Protein AF-A0A4R4WWN6-F1 (afdb_monomer_lite)

Sequence (31 aa):
MSAPPGWYPDPELMGRERYWDGQTWTDQSRR

pLDDT: mean 90.73, std 6.88, range [63.16, 96.44]

Foldseek 3Di:
DFDDWDWDQDPVDGPKTFTDHRPDTDPDIDD

Secondary structure (DSSP, 8-state):
-PPPSEEEE-SSSTT-EEEE-SSSEEEEEE-

Radius of gyration: 8.82 Å; chains: 1; bounding box: 24×18×18 Å

Structure (mmCIF, N/CA/C/O backbone):
data_AF-A0A4R4WWN6-F1
#
_entry.id   AF-A0A4R4WWN6-F1
#
loop_
_atom_site.group_PDB
_atom_site.id
_atom_site.type_symbol
_atom_site.label_atom_id
_atom_site.label_alt_id
_atom_site.label_comp_id
_atom_site.label_asym_id
_atom_site.label_entity_id
_atom_site.label_seq_id
_atom_site.pdbx_PDB_ins_code
_atom_site.Cartn_x
_atom_site.Cartn_y
_atom_site.Cartn_z
_atom_site.occupancy
_atom_site.B_iso_or_equiv
_atom_site.auth_seq_id
_atom_site.auth_comp_id
_atom_site.auth_asym_id
_atom_site.auth_atom_id
_atom_site.pdbx_PDB_model_num
ATOM 1 N N . MET A 1 1 ? -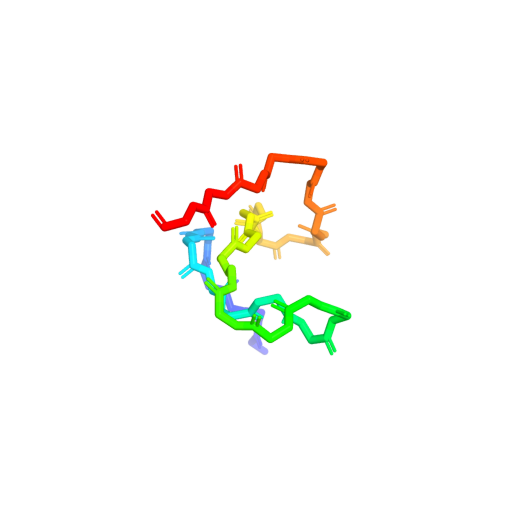15.183 -11.532 -0.906 1.00 63.16 1 MET A N 1
ATOM 2 C CA . MET A 1 1 ? -13.865 -11.772 -0.284 1.00 63.16 1 MET A CA 1
ATOM 3 C C . MET A 1 1 ? -12.958 -10.628 -0.689 1.00 63.16 1 MET A C 1
ATOM 5 O O . MET A 1 1 ? -12.694 -10.495 -1.875 1.00 63.16 1 MET A O 1
ATOM 9 N N . SER A 1 2 ? -12.576 -9.763 0.249 1.00 75.81 2 SER A N 1
ATOM 10 C CA . SER A 1 2 ? -11.524 -8.767 0.021 1.00 75.81 2 SER A CA 1
ATOM 11 C C . SER A 1 2 ? -10.152 -9.444 0.107 1.00 75.81 2 SER A C 1
ATOM 13 O O . SER A 1 2 ? -9.994 -10.437 0.821 1.00 75.81 2 SER A O 1
ATOM 15 N N . ALA A 1 3 ? -9.177 -8.946 -0.656 1.00 87.69 3 ALA A N 1
ATOM 16 C CA . ALA A 1 3 ? -7.795 -9.403 -0.550 1.00 87.69 3 ALA A CA 1
ATOM 17 C C . ALA A 1 3 ? -7.237 -9.065 0.849 1.00 87.69 3 ALA A C 1
ATOM 19 O O . ALA A 1 3 ? -7.590 -8.009 1.388 1.00 87.69 3 ALA A O 1
ATOM 20 N N . PRO A 1 4 ? -6.406 -9.934 1.453 1.00 94.38 4 PRO A N 1
ATOM 21 C CA . PRO A 1 4 ? -5.786 -9.646 2.741 1.00 94.38 4 PRO A CA 1
ATOM 22 C C . PRO A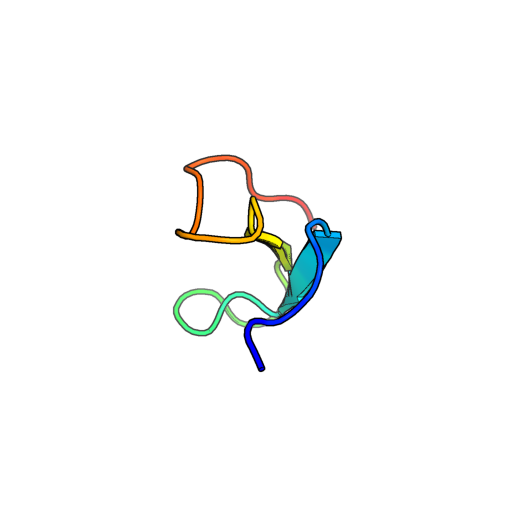 1 4 ? -4.813 -8.460 2.634 1.00 94.38 4 PRO A C 1
ATOM 24 O O . PRO A 1 4 ? -4.302 -8.188 1.551 1.00 94.38 4 PRO A O 1
ATOM 27 N N . PRO A 1 5 ? -4.533 -7.748 3.737 1.00 95.75 5 PRO A N 1
ATOM 28 C CA . PRO A 1 5 ? -3.539 -6.687 3.735 1.00 95.75 5 PRO A CA 1
ATOM 29 C C . PRO A 1 5 ? -2.162 -7.190 3.293 1.00 95.75 5 PRO A C 1
ATOM 31 O O . PRO A 1 5 ? -1.694 -8.230 3.762 1.00 95.75 5 PRO A O 1
ATOM 34 N N . GLY A 1 6 ? -1.493 -6.443 2.418 1.00 95.94 6 GLY A N 1
ATOM 35 C CA . GLY A 1 6 ? -0.218 -6.857 1.846 1.00 95.94 6 GLY A CA 1
ATOM 36 C C . GLY A 1 6 ? 0.288 -5.959 0.724 1.00 95.94 6 GLY A C 1
ATOM 37 O O . GLY A 1 6 ? -0.356 -4.990 0.329 1.00 95.94 6 GLY A O 1
ATOM 38 N N . TRP A 1 7 ? 1.471 -6.300 0.220 1.00 95.94 7 TRP A N 1
ATOM 39 C CA . TRP A 1 7 ? 2.051 -5.675 -0.964 1.00 95.94 7 TRP A CA 1
ATOM 40 C C . TRP A 1 7 ? 1.527 -6.364 -2.215 1.00 95.94 7 TRP A C 1
ATOM 42 O O . TRP A 1 7 ? 1.551 -7.591 -2.312 1.00 95.94 7 TRP A O 1
ATOM 52 N N . TYR A 1 8 ? 1.057 -5.563 -3.158 1.00 94.75 8 TYR A N 1
ATOM 53 C CA . TYR A 1 8 ? 0.501 -6.038 -4.415 1.00 94.75 8 TYR A CA 1
ATOM 54 C C . TYR A 1 8 ? 0.986 -5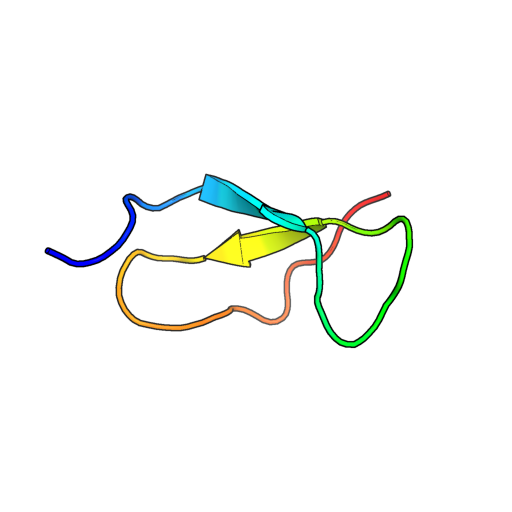.147 -5.560 1.00 94.75 8 TYR A C 1
ATOM 56 O O . TYR A 1 8 ? 1.283 -3.975 -5.319 1.00 94.75 8 TYR A O 1
ATOM 64 N N . PRO A 1 9 ? 1.044 -5.662 -6.802 1.00 94.81 9 PRO A N 1
ATOM 65 C CA . PRO A 1 9 ? 1.462 -4.874 -7.955 1.00 94.81 9 PRO A CA 1
ATOM 66 C C . PRO A 1 9 ? 0.615 -3.610 -8.100 1.00 94.81 9 PRO A C 1
ATOM 68 O O . PRO A 1 9 ? -0.615 -3.677 -8.108 1.00 94.81 9 PRO A O 1
ATOM 71 N N . ASP A 1 10 ? 1.283 -2.466 -8.207 1.00 91.69 10 ASP A N 1
ATOM 72 C CA . ASP A 1 10 ? 0.636 -1.180 -8.415 1.00 91.69 10 ASP A CA 1
ATOM 73 C C . ASP A 1 10 ? 0.101 -1.116 -9.861 1.00 91.69 10 ASP A C 1
ATOM 75 O O . ASP A 1 10 ? 0.887 -1.224 -10.809 1.00 91.69 10 ASP A O 1
ATOM 79 N N . PRO A 1 11 ? -1.224 -0.980 -10.065 1.00 83.19 11 PRO A N 1
ATOM 80 C CA . PRO A 1 11 ? -1.805 -0.956 -11.405 1.00 83.19 11 PRO A CA 1
ATOM 81 C C . PRO A 1 11 ? -1.497 0.343 -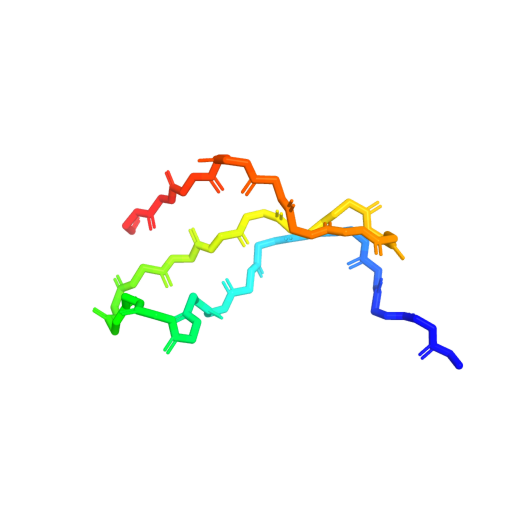12.167 1.00 83.19 11 PRO A C 1
ATOM 83 O O . PRO A 1 11 ? -1.601 0.36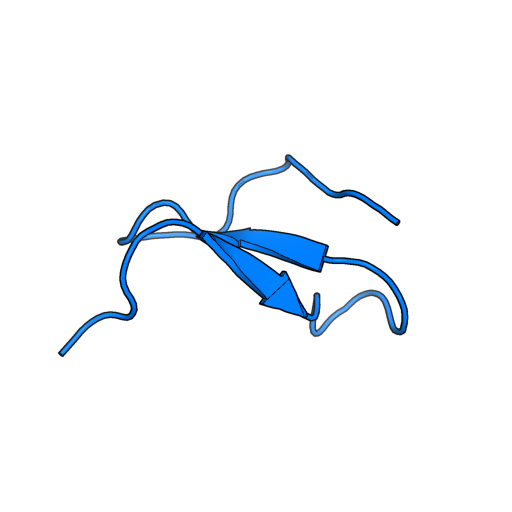3 -13.391 1.00 83.19 11 PRO A O 1
ATOM 86 N N . GLU A 1 12 ? -1.120 1.416 -11.467 1.00 85.75 12 GLU A N 1
ATOM 87 C CA . GLU A 1 12 ? -0.766 2.712 -12.052 1.00 85.75 12 GLU A CA 1
ATOM 88 C C . GLU A 1 12 ? 0.740 2.811 -12.353 1.00 85.75 12 GLU A C 1
ATOM 90 O O . GLU A 1 12 ? 1.151 3.534 -13.260 1.00 85.75 12 GLU A O 1
ATOM 95 N N . LEU A 1 13 ? 1.574 2.070 -11.616 1.00 84.81 13 LEU A N 1
ATOM 96 C CA . LEU A 1 13 ? 3.032 2.099 -11.711 1.00 84.81 13 LEU A CA 1
ATOM 97 C C . LEU A 1 13 ? 3.600 0.693 -11.924 1.00 84.81 13 LEU A C 1
ATOM 99 O O . LEU A 1 13 ? 3.945 -0.020 -10.980 1.00 84.81 13 LEU A O 1
ATOM 103 N N . MET A 1 14 ? 3.780 0.320 -13.194 1.00 85.50 14 MET A N 1
ATOM 104 C CA . MET A 1 14 ? 4.413 -0.949 -13.556 1.00 85.50 14 MET A CA 1
ATOM 105 C C . MET A 1 14 ? 5.796 -1.098 -12.905 1.00 85.50 14 MET A C 1
ATOM 107 O O . MET A 1 14 ? 6.660 -0.228 -13.029 1.00 85.50 14 MET A O 1
ATOM 111 N N . GLY A 1 15 ? 6.004 -2.230 -12.228 1.00 89.00 15 GLY A N 1
ATOM 112 C CA . GLY A 1 15 ? 7.253 -2.538 -11.525 1.00 89.00 15 GLY A CA 1
ATOM 113 C C . GLY A 1 15 ? 7.347 -1.967 -10.109 1.00 89.00 15 GLY A C 1
ATOM 114 O O . GLY A 1 15 ? 8.430 -1.980 -9.531 1.00 89.00 15 GLY A O 1
ATOM 115 N N . ARG A 1 16 ? 6.244 -1.462 -9.547 1.00 92.25 16 ARG A N 1
ATOM 116 C CA . ARG A 1 16 ? 6.138 -1.113 -8.128 1.00 92.25 16 ARG A CA 1
ATOM 117 C C . ARG A 1 16 ? 5.055 -1.933 -7.453 1.00 92.25 16 ARG A C 1
ATOM 119 O O . ARG A 1 16 ? 4.126 -2.416 -8.095 1.00 92.25 16 ARG A O 1
ATOM 126 N N . GLU A 1 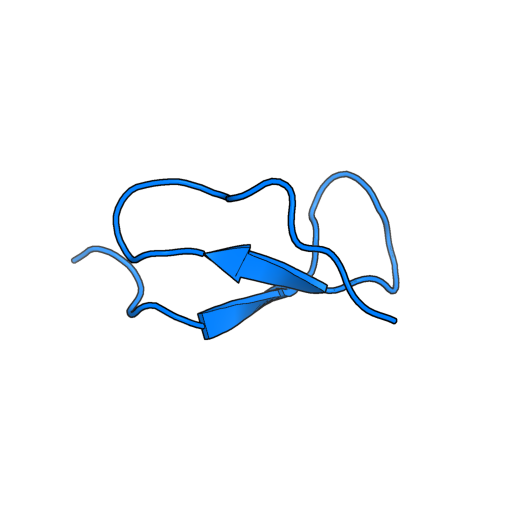17 ? 5.179 -2.067 -6.144 1.00 95.62 17 GLU A N 1
ATOM 127 C CA . GLU A 1 17 ? 4.152 -2.642 -5.289 1.00 95.62 17 GLU A CA 1
ATOM 128 C C . GLU A 1 17 ? 3.545 -1.526 -4.441 1.00 95.62 17 GLU A C 1
ATOM 130 O O . GLU A 1 17 ? 4.276 -0.725 -3.857 1.00 95.62 17 GLU A O 1
ATOM 135 N N . ARG A 1 18 ? 2.218 -1.476 -4.347 1.00 96.44 18 ARG A N 1
ATOM 136 C CA . ARG A 1 18 ? 1.495 -0.610 -3.411 1.00 96.44 18 ARG A CA 1
ATOM 137 C C . ARG A 1 18 ? 0.995 -1.458 -2.246 1.00 96.44 18 ARG A C 1
ATOM 139 O O . ARG A 1 18 ? 0.782 -2.663 -2.393 1.00 96.44 18 ARG A O 1
ATOM 146 N N . TYR A 1 19 ? 0.856 -0.865 -1.069 1.00 95.12 19 TYR A N 1
ATOM 147 C CA . TYR A 1 19 ? 0.312 -1.576 0.081 1.00 95.12 19 TYR A CA 1
ATOM 148 C C . TYR A 1 19 ? -1.215 -1.462 0.107 1.00 95.12 19 TYR A C 1
ATOM 150 O O . TYR A 1 19 ? -1.763 -0.355 0.105 1.00 95.12 19 TYR A O 1
ATOM 158 N N . TRP A 1 20 ? -1.885 -2.610 0.142 1.00 95.12 20 TRP A N 1
ATOM 159 C CA . TRP A 1 20 ? -3.319 -2.771 0.370 1.00 95.12 20 TRP A CA 1
ATOM 160 C C . TRP A 1 20 ? -3.562 -3.048 1.855 1.00 95.12 20 TRP A C 1
ATOM 162 O O . TRP A 1 20 ? -2.926 -3.943 2.409 1.00 95.12 20 TRP A O 1
ATOM 172 N N . ASP A 1 21 ? -4.474 -2.322 2.506 1.00 94.69 21 ASP A N 1
ATOM 173 C CA . ASP A 1 21 ? -4.774 -2.525 3.937 1.00 94.69 21 ASP A CA 1
ATOM 174 C C . ASP A 1 21 ? -5.879 -3.566 4.207 1.00 94.69 21 ASP A C 1
ATOM 176 O O . ASP A 1 21 ? -6.139 -3.919 5.357 1.00 94.69 21 ASP A O 1
ATOM 180 N N . GLY A 1 22 ? -6.517 -4.091 3.159 1.00 94.00 22 GLY A N 1
ATOM 181 C CA . GLY A 1 22 ? -7.699 -4.950 3.273 1.00 94.00 22 GLY A CA 1
ATOM 182 C C . GLY A 1 22 ? -8.997 -4.251 2.860 1.00 94.00 22 GLY A C 1
ATOM 183 O O . GLY A 1 22 ? -9.958 -4.938 2.503 1.00 94.00 22 GLY A O 1
ATOM 184 N N . GLN A 1 23 ? -9.018 -2.914 2.862 1.00 93.75 23 GLN A N 1
ATOM 185 C CA . GLN A 1 23 ? -10.159 -2.101 2.432 1.00 93.75 23 GLN A CA 1
ATOM 186 C C . GLN A 1 23 ? -9.809 -1.107 1.323 1.00 93.75 23 GLN A C 1
ATOM 188 O O . GLN A 1 23 ? -10.617 -0.937 0.409 1.00 93.75 23 GLN A O 1
ATOM 193 N N . THR A 1 24 ? -8.639 -0.461 1.387 1.00 92.69 24 THR A N 1
ATOM 194 C CA . THR A 1 24 ? -8.169 0.456 0.343 1.00 92.69 24 THR A CA 1
ATOM 195 C C . THR A 1 24 ? -6.672 0.308 0.065 1.00 92.69 24 THR A C 1
ATOM 197 O O . THR A 1 24 ? -5.905 -0.332 0.788 1.00 92.69 24 THR A O 1
ATOM 200 N N . TRP A 1 25 ? -6.248 0.887 -1.053 1.00 93.00 25 TRP A N 1
ATOM 201 C CA . TRP A 1 25 ? -4.843 1.123 -1.325 1.00 93.00 25 TRP A CA 1
ATOM 202 C C . TRP A 1 25 ? -4.357 2.299 -0.487 1.00 93.00 25 TRP A C 1
ATOM 204 O O . TRP A 1 25 ? -5.043 3.316 -0.374 1.00 93.00 25 TRP A O 1
ATOM 214 N N . THR A 1 26 ? -3.163 2.161 0.074 1.00 93.81 26 THR A N 1
ATOM 215 C CA . THR A 1 26 ? -2.481 3.228 0.812 1.00 93.81 26 THR A CA 1
ATOM 216 C C . THR A 1 26 ? -1.460 3.934 -0.083 1.00 93.81 26 THR A C 1
ATOM 218 O O . THR A 1 26 ? -1.105 3.427 -1.143 1.00 93.81 26 THR A O 1
ATOM 221 N N . ASP A 1 27 ? -0.945 5.084 0.353 1.00 93.31 27 ASP A N 1
ATOM 222 C CA . ASP A 1 27 ? 0.114 5.821 -0.361 1.00 93.31 27 ASP A CA 1
ATOM 223 C C . ASP A 1 27 ? 1.491 5.122 -0.295 1.00 93.31 27 ASP A C 1
ATOM 225 O O . ASP A 1 27 ? 2.429 5.458 -1.018 1.00 93.31 27 ASP A O 1
ATOM 229 N N . GLN A 1 28 ? 1.628 4.097 0.553 1.00 94.38 28 GLN A N 1
ATOM 230 C CA . GLN A 1 28 ? 2.871 3.347 0.666 1.00 94.38 28 GLN A CA 1
ATOM 231 C C . GLN A 1 28 ? 3.117 2.545 -0.614 1.00 94.38 28 GLN A C 1
ATOM 233 O O . GLN A 1 28 ? 2.383 1.607 -0.932 1.00 94.38 28 GLN A O 1
ATOM 238 N N . SER A 1 29 ? 4.192 2.896 -1.317 1.00 92.94 29 SER A N 1
ATOM 239 C CA . SER A 1 29 ? 4.694 2.176 -2.485 1.00 92.94 29 SER A CA 1
ATOM 240 C C . SER A 1 29 ? 6.148 1.756 -2.278 1.00 92.94 29 SER A C 1
ATOM 242 O O . SER A 1 29 ? 6.932 2.459 -1.637 1.00 92.94 29 SER A O 1
ATOM 244 N N . ARG A 1 30 ? 6.524 0.598 -2.823 1.00 91.50 30 ARG A N 1
ATOM 245 C CA . ARG A 1 30 ? 7.906 0.111 -2.852 1.00 91.50 30 ARG A CA 1
ATOM 246 C C . ARG A 1 30 ? 8.287 -0.405 -4.240 1.00 91.50 30 ARG A C 1
ATOM 248 O O . ARG A 1 30 ? 7.423 -0.641 -5.081 1.00 91.50 30 ARG A O 1
ATOM 255 N N . ARG A 1 31 ? 9.593 -0.530 -4.467 1.00 85.81 31 ARG A N 1
ATOM 256 C CA . ARG A 1 31 ? 10.188 -1.139 -5.664 1.00 85.81 31 ARG A CA 1
ATOM 257 C C . ARG A 1 31 ? 10.645 -2.559 -5.363 1.00 85.81 31 ARG A C 1
ATOM 259 O O . ARG A 1 31 ? 11.027 -2.779 -4.189 1.00 85.81 31 ARG A O 1
#